Protein AF-A0A7K2KV04-F1 (afdb_monomer_lite)

Structure (mmCIF, N/CA/C/O backbone):
data_AF-A0A7K2KV04-F1
#
_entry.id   AF-A0A7K2KV04-F1
#
loop_
_atom_site.group_PDB
_atom_site.id
_atom_site.type_symbol
_atom_site.label_atom_id
_atom_site.label_alt_id
_atom_site.label_comp_id
_atom_site.label_asym_id
_atom_site.label_entity_id
_atom_site.label_seq_id
_atom_site.pdbx_PDB_ins_code
_atom_site.Cartn_x
_atom_site.Cartn_y
_atom_site.Cartn_z
_atom_site.occupancy
_atom_site.B_iso_or_equiv
_atom_site.auth_seq_id
_atom_site.auth_comp_id
_atom_site.auth_asym_id
_atom_site.auth_atom_id
_atom_site.pdbx_PDB_model_num
ATOM 1 N N . ARG A 1 1 ? -2.179 -6.556 24.011 1.00 59.59 1 ARG A N 1
ATOM 2 C CA . ARG A 1 1 ? -1.379 -5.587 23.221 1.00 59.59 1 ARG A CA 1
ATOM 3 C C . ARG A 1 1 ? 0.081 -5.752 23.623 1.00 59.59 1 ARG A C 1
ATOM 5 O O . ARG A 1 1 ? 0.362 -5.547 24.792 1.00 59.59 1 ARG A O 1
ATOM 12 N N . ALA A 1 2 ? 0.965 -6.177 22.717 1.00 72.00 2 ALA A N 1
ATOM 13 C CA . ALA A 1 2 ? 2.357 -6.511 23.058 1.00 72.00 2 ALA A CA 1
ATOM 14 C C . ALA A 1 2 ? 3.307 -5.294 23.092 1.00 72.00 2 ALA A C 1
ATOM 16 O O . ALA A 1 2 ? 4.301 -5.334 23.803 1.00 72.00 2 ALA A O 1
ATOM 17 N N . ALA A 1 3 ? 2.980 -4.208 22.375 1.00 82.56 3 ALA A N 1
ATOM 18 C CA . ALA A 1 3 ? 3.854 -3.037 22.201 1.00 82.56 3 ALA A CA 1
ATOM 19 C C . ALA A 1 3 ? 3.266 -1.706 22.724 1.00 82.56 3 ALA A C 1
ATOM 21 O O . ALA A 1 3 ? 3.801 -0.645 22.437 1.00 82.56 3 ALA A O 1
ATOM 22 N N . GLY A 1 4 ? 2.137 -1.726 23.442 1.00 86.38 4 GLY A N 1
ATOM 23 C CA . GLY A 1 4 ? 1.469 -0.495 23.909 1.00 86.38 4 GLY A CA 1
ATOM 24 C C . GLY A 1 4 ? 0.742 0.327 22.828 1.00 86.38 4 GLY A C 1
ATOM 25 O O . GLY A 1 4 ? 0.110 1.318 23.167 1.00 86.38 4 GLY A O 1
ATOM 26 N N . LEU A 1 5 ? 0.773 -0.111 21.567 1.00 91.06 5 LEU A N 1
ATOM 27 C CA . LEU A 1 5 ? 0.162 0.573 20.420 1.00 91.06 5 LEU A CA 1
ATOM 28 C C . LEU A 1 5 ? -1.368 0.411 20.336 1.00 91.06 5 LEU A C 1
ATOM 30 O O . LEU A 1 5 ? -1.936 -0.604 20.770 1.00 91.06 5 LEU A O 1
ATOM 34 N N . GLY A 1 6 ? -2.024 1.416 19.754 1.00 92.19 6 GLY A N 1
ATOM 35 C CA . GLY A 1 6 ? -3.453 1.463 19.457 1.00 92.19 6 GLY A CA 1
ATOM 36 C C . GLY A 1 6 ? -3.811 1.016 18.028 1.00 92.19 6 GLY A C 1
ATOM 37 O O . GLY A 1 6 ? -2.933 0.717 17.222 1.00 92.19 6 GLY A O 1
ATOM 38 N N . PRO A 1 7 ? -5.116 0.944 17.697 1.00 91.56 7 PRO A N 1
ATOM 39 C CA . PRO A 1 7 ? -5.576 0.570 16.355 1.00 91.56 7 PRO A CA 1
ATOM 40 C C . PRO A 1 7 ? -5.085 1.502 15.240 1.00 91.56 7 PRO A C 1
ATOM 42 O O . PRO A 1 7 ? -4.803 1.031 14.148 1.00 91.56 7 PRO A O 1
ATOM 45 N N . GLU A 1 8 ? -4.974 2.801 15.516 1.00 93.88 8 GLU A N 1
ATOM 46 C CA . GLU A 1 8 ? -4.524 3.806 14.545 1.00 93.88 8 GLU A CA 1
ATOM 47 C C . GLU A 1 8 ? -3.033 3.662 14.222 1.00 93.88 8 GLU A C 1
ATOM 49 O O . GLU A 1 8 ? -2.667 3.650 13.051 1.00 93.88 8 GLU A O 1
ATOM 54 N N . ASP A 1 9 ? -2.190 3.408 15.232 1.00 94.81 9 ASP A N 1
ATOM 55 C CA . ASP A 1 9 ? -0.766 3.105 15.028 1.00 94.81 9 ASP A CA 1
ATOM 56 C C . ASP A 1 9 ? -0.587 1.888 14.107 1.00 94.81 9 ASP A C 1
ATOM 58 O O . ASP A 1 9 ? 0.188 1.915 13.151 1.00 94.81 9 ASP A O 1
ATOM 62 N N . ALA A 1 10 ? -1.346 0.818 14.370 1.00 93.12 10 ALA A N 1
ATOM 63 C CA . ALA A 1 10 ? -1.324 -0.382 13.541 1.00 93.12 10 ALA A CA 1
ATOM 64 C C . ALA A 1 10 ? -1.812 -0.095 12.112 1.00 93.12 10 ALA A C 1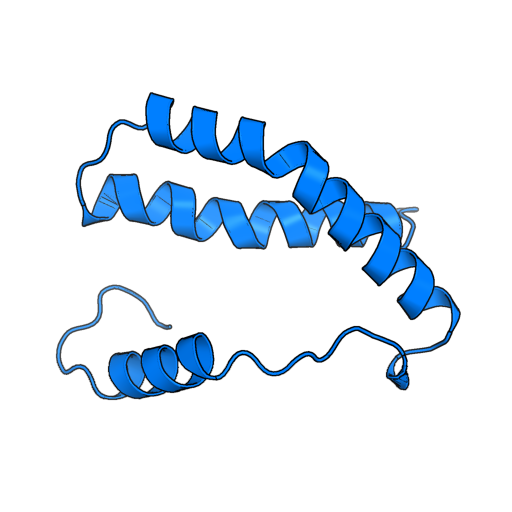
ATOM 66 O O . ALA A 1 10 ? -1.224 -0.591 11.151 1.00 93.12 10 ALA A O 1
ATOM 67 N N . ALA 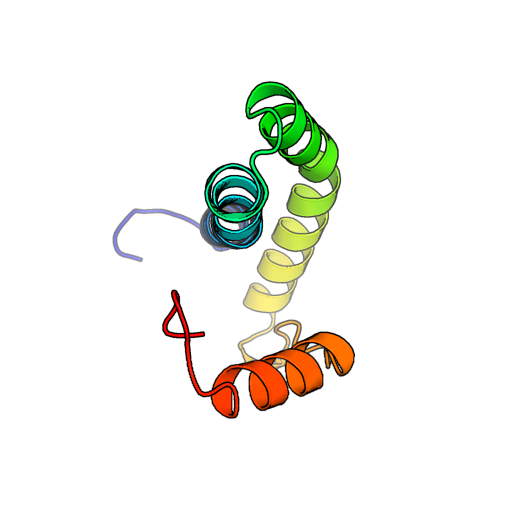A 1 11 ? -2.857 0.722 11.966 1.00 94.06 11 ALA A N 1
ATOM 68 C CA . ALA A 1 11 ? -3.404 1.082 10.667 1.00 94.06 11 ALA A CA 1
ATOM 69 C C . ALA A 1 11 ? -2.417 1.919 9.835 1.00 94.06 11 ALA A C 1
ATOM 71 O O . ALA A 1 11 ? -2.260 1.645 8.646 1.00 94.06 11 ALA A O 1
ATOM 72 N N . HIS A 1 12 ? -1.682 2.854 10.445 1.00 96.12 12 HIS A N 1
ATOM 73 C CA . HIS A 1 12 ? -0.619 3.597 9.760 1.00 96.12 12 HIS A CA 1
ATOM 74 C C . HIS A 1 12 ? 0.521 2.691 9.287 1.00 96.12 12 HIS A C 1
ATOM 76 O O . HIS A 1 12 ? 0.960 2.824 8.142 1.00 96.12 12 HIS A O 1
ATOM 82 N N . CYS A 1 13 ? 0.980 1.753 10.126 1.00 95.50 13 CYS A N 1
ATOM 83 C CA . CYS A 1 13 ? 2.005 0.785 9.727 1.00 95.50 13 CYS A CA 1
ATOM 84 C C . CYS A 1 13 ? 1.561 -0.009 8.492 1.00 95.50 13 CYS A C 1
ATOM 86 O O . CYS A 1 13 ? 2.275 -0.043 7.491 1.00 95.50 13 CYS A O 1
ATOM 88 N N . VAL A 1 14 ? 0.354 -0.581 8.535 1.00 94.62 14 VAL A N 1
ATOM 89 C CA . VAL A 1 14 ? -0.184 -1.386 7.430 1.00 94.62 14 VAL A CA 1
ATOM 90 C C . VAL A 1 14 ? -0.399 -0.542 6.173 1.00 94.62 14 VAL A C 1
ATOM 92 O O . VAL A 1 14 ? -0.032 -0.976 5.080 1.00 94.62 14 VAL A O 1
ATOM 95 N N . ALA A 1 15 ? -0.945 0.671 6.299 1.00 95.50 15 ALA A N 1
ATOM 96 C CA . ALA A 1 15 ? -1.153 1.564 5.163 1.00 95.50 15 ALA A CA 1
ATOM 97 C C . ALA A 1 15 ? 0.174 1.903 4.466 1.00 95.50 15 ALA A C 1
ATOM 99 O O . ALA A 1 15 ? 0.258 1.833 3.240 1.00 95.50 15 ALA A O 1
ATOM 100 N N . TYR A 1 16 ? 1.225 2.211 5.235 1.00 96.31 16 TYR A N 1
ATOM 101 C CA . TYR A 1 16 ? 2.547 2.522 4.688 1.00 96.31 16 TYR A CA 1
ATOM 102 C C . TYR A 1 16 ? 3.203 1.311 4.023 1.00 96.31 16 TYR A C 1
ATOM 104 O O . TYR A 1 16 ? 3.698 1.424 2.901 1.00 96.31 16 TYR A O 1
ATOM 112 N N . GLU A 1 17 ? 3.169 0.141 4.664 1.00 94.88 17 GLU A N 1
ATOM 113 C CA . GLU A 1 17 ? 3.723 -1.088 4.085 1.00 94.88 17 GLU A CA 1
ATOM 114 C C . GLU A 1 17 ? 3.017 -1.474 2.775 1.00 94.88 17 GLU A C 1
ATOM 116 O O . GLU A 1 17 ? 3.681 -1.842 1.801 1.00 94.88 17 GLU A O 1
ATOM 121 N N . THR A 1 18 ? 1.692 -1.295 2.714 1.00 94.44 18 THR A N 1
ATOM 122 C CA . THR A 1 18 ? 0.867 -1.603 1.532 1.00 94.44 18 THR A CA 1
ATOM 123 C C . THR A 1 18 ? 1.292 -0.802 0.300 1.00 94.44 18 THR A C 1
ATOM 125 O O . THR A 1 18 ? 1.317 -1.343 -0.805 1.00 94.44 18 THR A O 1
ATOM 128 N N . VAL A 1 19 ? 1.667 0.473 0.459 1.00 95.88 19 VAL A N 1
ATOM 129 C CA . VAL A 1 19 ? 2.118 1.320 -0.663 1.00 95.88 19 VAL A CA 1
ATOM 130 C C . VAL A 1 19 ? 3.634 1.276 -0.883 1.00 95.88 19 VAL A C 1
ATOM 132 O O . VAL A 1 19 ? 4.105 1.483 -2.005 1.00 95.88 19 VAL A O 1
ATOM 135 N N . GLY A 1 20 ? 4.412 0.964 0.157 1.00 95.69 20 GLY A N 1
ATOM 136 C CA . GLY A 1 20 ? 5.873 0.898 0.100 1.00 95.69 20 GLY A CA 1
ATOM 137 C C . GLY A 1 20 ? 6.397 -0.247 -0.770 1.00 95.69 20 GLY A C 1
ATOM 138 O O . GLY A 1 20 ? 7.372 -0.068 -1.510 1.00 95.69 20 GLY A O 1
ATOM 139 N N . GLY A 1 21 ? 5.724 -1.403 -0.741 1.00 92.88 21 GLY A N 1
ATOM 140 C CA . GLY A 1 21 ? 6.039 -2.548 -1.603 1.00 92.88 21 GLY A CA 1
ATOM 141 C C . GLY A 1 21 ? 5.979 -2.192 -3.096 1.00 92.88 21 GLY A C 1
ATOM 142 O O . GLY A 1 21 ? 7.009 -2.269 -3.775 1.00 92.88 21 GLY A O 1
ATOM 143 N N . PRO A 1 22 ? 4.825 -1.726 -3.613 1.00 93.25 22 PRO A N 1
ATOM 144 C CA . PRO A 1 22 ? 4.689 -1.259 -4.992 1.00 93.25 22 PRO A CA 1
ATOM 145 C C . PRO A 1 22 ? 5.658 -0.128 -5.365 1.00 93.25 22 PRO A C 1
ATOM 147 O O . PRO A 1 22 ? 6.268 -0.181 -6.434 1.00 93.25 22 PRO A O 1
ATOM 150 N N . ALA A 1 23 ? 5.867 0.862 -4.488 1.00 95.88 23 ALA A N 1
ATOM 151 C CA . ALA A 1 23 ? 6.811 1.954 -4.746 1.00 95.88 23 ALA A CA 1
ATOM 152 C C . ALA A 1 23 ? 8.255 1.450 -4.931 1.00 95.88 23 ALA A C 1
ATOM 154 O O . ALA A 1 23 ? 8.981 1.923 -5.804 1.00 95.88 23 ALA A O 1
ATOM 155 N N . THR A 1 24 ? 8.661 0.438 -4.163 1.00 94.38 24 THR A N 1
ATOM 156 C CA . THR A 1 24 ? 9.964 -0.222 -4.334 1.00 94.38 24 THR A CA 1
ATOM 157 C C . THR A 1 24 ? 10.003 -1.074 -5.605 1.00 94.38 24 THR A C 1
ATOM 159 O O . THR A 1 24 ? 11.016 -1.110 -6.311 1.00 94.38 24 THR A O 1
ATOM 162 N N . ALA A 1 25 ? 8.904 -1.761 -5.921 1.00 93.44 25 ALA A N 1
ATOM 163 C CA . ALA A 1 25 ? 8.801 -2.632 -7.085 1.00 93.44 25 ALA A CA 1
ATOM 164 C C . ALA A 1 25 ? 8.953 -1.856 -8.400 1.00 93.44 25 ALA A C 1
ATOM 166 O O . ALA A 1 25 ? 9.703 -2.296 -9.269 1.00 93.44 25 ALA A O 1
ATOM 167 N N . VAL A 1 26 ? 8.336 -0.678 -8.547 1.00 95.19 26 VAL A N 1
ATOM 168 C CA . VAL A 1 26 ? 8.449 0.104 -9.794 1.00 95.19 26 VAL A CA 1
ATOM 169 C C . VAL A 1 26 ? 9.880 0.570 -10.078 1.00 95.19 26 VAL A C 1
ATOM 171 O O . VAL A 1 26 ? 10.295 0.602 -11.234 1.00 95.19 26 VAL A O 1
ATOM 174 N N . VAL A 1 27 ? 10.677 0.852 -9.045 1.00 96.50 27 VAL A N 1
ATOM 175 C CA . VAL A 1 27 ? 12.103 1.180 -9.212 1.00 96.50 27 VAL A CA 1
ATOM 176 C C . VAL A 1 27 ? 12.874 -0.048 -9.699 1.00 96.50 27 VAL A C 1
ATOM 178 O O . VAL A 1 27 ? 13.639 0.032 -10.655 1.00 96.50 27 VAL A O 1
ATOM 181 N N . ARG A 1 28 ? 12.652 -1.209 -9.072 1.00 94.25 28 ARG A N 1
ATOM 182 C CA . ARG A 1 28 ? 13.421 -2.432 -9.357 1.00 94.25 28 ARG A CA 1
ATOM 183 C C . ARG A 1 28 ? 13.025 -3.125 -10.659 1.00 94.25 28 ARG A C 1
ATOM 185 O O . ARG A 1 28 ? 13.879 -3.738 -11.288 1.00 94.25 28 ARG A O 1
ATOM 192 N N . LEU A 1 29 ? 11.748 -3.073 -11.028 1.00 92.81 29 LEU A N 1
ATOM 193 C CA . LEU A 1 29 ? 11.195 -3.818 -12.162 1.00 92.81 29 LEU A CA 1
ATOM 194 C C . LEU A 1 29 ? 11.056 -2.964 -13.416 1.00 92.81 29 LEU A C 1
ATOM 196 O O . LEU A 1 29 ? 11.222 -3.480 -14.516 1.00 92.81 29 LEU A O 1
ATOM 200 N N . LEU A 1 30 ? 10.742 -1.676 -13.256 1.00 95.12 30 LEU A N 1
ATOM 201 C CA . LEU A 1 30 ? 10.505 -0.761 -14.375 1.00 95.12 30 LEU A CA 1
ATOM 202 C C . LEU A 1 30 ? 11.632 0.269 -14.540 1.00 95.12 30 LEU A C 1
ATOM 204 O O . LEU A 1 30 ? 11.616 1.031 -15.502 1.00 95.12 30 LEU A O 1
ATOM 208 N N . GLY A 1 31 ? 12.602 0.307 -13.619 1.00 96.44 31 GLY A N 1
ATOM 209 C CA . GLY A 1 31 ? 13.729 1.239 -13.678 1.00 96.44 31 GLY A CA 1
ATOM 210 C C . GLY A 1 31 ? 13.337 2.698 -13.439 1.00 96.44 31 GLY A C 1
ATOM 211 O O . GLY A 1 31 ? 14.023 3.593 -13.930 1.00 96.44 31 GLY A O 1
ATOM 212 N N . LEU A 1 32 ? 12.226 2.956 -12.737 1.00 97.69 32 LEU A N 1
ATOM 213 C CA . LEU A 1 32 ? 11.793 4.326 -12.449 1.00 97.69 32 LEU A CA 1
ATOM 214 C C . LEU A 1 32 ? 12.721 5.029 -11.451 1.00 97.69 32 LEU A C 1
ATOM 216 O O . LEU A 1 32 ? 13.378 4.393 -10.628 1.00 97.69 32 LEU A O 1
ATOM 220 N N . ASP A 1 33 ? 12.718 6.363 -11.499 1.00 98.12 33 ASP A N 1
ATOM 221 C CA . ASP A 1 33 ? 13.497 7.207 -10.591 1.00 98.12 33 ASP A CA 1
ATOM 222 C C . ASP A 1 33 ? 13.037 7.022 -9.123 1.00 98.12 33 ASP A C 1
ATOM 224 O O . ASP A 1 33 ? 11.871 7.298 -8.803 1.00 98.12 33 ASP A O 1
ATOM 228 N N . PRO A 1 34 ? 13.930 6.600 -8.203 1.00 97.19 34 PRO A N 1
ATOM 229 C CA . PRO A 1 34 ? 13.599 6.424 -6.789 1.00 97.19 34 PRO A CA 1
ATOM 230 C C . PRO A 1 34 ? 13.146 7.717 -6.096 1.00 97.19 34 PRO A C 1
ATOM 232 O O . PRO A 1 34 ? 12.337 7.656 -5.163 1.00 97.19 34 PRO A O 1
ATOM 235 N N . PHE A 1 35 ? 13.598 8.891 -6.545 1.00 98.06 35 PHE A N 1
ATOM 236 C CA . PHE A 1 35 ? 13.131 10.163 -5.993 1.00 98.06 35 PHE A CA 1
ATOM 237 C C . PHE A 1 35 ? 11.683 10.443 -6.391 1.00 98.06 35 PHE A C 1
ATOM 239 O O . PHE A 1 35 ? 10.901 10.914 -5.565 1.00 98.06 35 PHE A O 1
ATOM 246 N N . GLN A 1 36 ? 11.287 10.084 -7.615 1.00 98.12 36 GLN A N 1
ATOM 247 C CA . GLN A 1 36 ? 9.894 10.202 -8.048 1.00 98.12 36 GLN A CA 1
ATOM 248 C C . GLN A 1 36 ? 8.987 9.214 -7.313 1.00 98.12 36 GLN A C 1
ATOM 250 O O . GLN A 1 36 ? 7.910 9.607 -6.864 1.00 98.12 36 GLN A O 1
ATOM 255 N N . ALA A 1 37 ? 9.428 7.966 -7.121 1.00 97.38 37 ALA A N 1
ATOM 256 C CA . ALA A 1 37 ? 8.691 6.982 -6.326 1.00 97.38 37 ALA A CA 1
ATOM 257 C C . ALA A 1 37 ? 8.480 7.469 -4.879 1.00 97.38 37 ALA A C 1
ATOM 259 O O . ALA A 1 37 ? 7.365 7.431 -4.358 1.00 97.38 37 ALA A O 1
ATOM 260 N N . THR A 1 38 ? 9.522 8.033 -4.263 1.00 97.31 38 THR A N 1
ATOM 261 C CA . THR A 1 38 ? 9.440 8.631 -2.920 1.00 97.31 38 THR A CA 1
ATOM 262 C C . THR A 1 38 ? 8.501 9.840 -2.889 1.00 97.31 38 THR A C 1
ATOM 264 O O . THR A 1 38 ? 7.701 9.987 -1.967 1.00 97.31 38 THR A O 1
ATOM 267 N N . ALA A 1 39 ? 8.534 10.692 -3.918 1.00 98.25 39 ALA A N 1
ATOM 268 C CA . ALA A 1 39 ? 7.630 11.833 -4.019 1.00 98.25 39 ALA A CA 1
ATOM 269 C C . ALA A 1 39 ? 6.157 11.405 -4.150 1.00 98.25 39 ALA A C 1
ATOM 271 O O . ALA A 1 39 ? 5.278 12.087 -3.626 1.00 98.25 39 ALA A O 1
ATOM 272 N N . VAL A 1 40 ? 5.868 10.284 -4.824 1.00 97.81 40 VAL A N 1
ATOM 273 C CA . VAL A 1 40 ? 4.517 9.696 -4.862 1.00 97.81 40 VAL A CA 1
ATOM 274 C C . VAL A 1 40 ? 4.083 9.252 -3.466 1.00 97.81 40 VAL A C 1
ATOM 276 O O . VAL A 1 40 ? 2.984 9.613 -3.053 1.00 97.81 40 VAL A O 1
ATOM 279 N N . LEU A 1 41 ? 4.940 8.543 -2.722 1.00 96.69 41 LEU A N 1
ATOM 280 C CA . LEU A 1 41 ? 4.639 8.130 -1.345 1.00 96.69 41 LEU A CA 1
ATOM 281 C C . LEU A 1 41 ? 4.327 9.332 -0.445 1.00 96.69 41 LEU A C 1
ATOM 283 O O . LEU A 1 41 ? 3.318 9.332 0.252 1.00 96.69 41 LEU A O 1
ATOM 287 N N . ALA A 1 42 ? 5.133 10.394 -0.522 1.00 97.69 42 ALA A N 1
ATOM 288 C CA . ALA A 1 42 ? 4.886 11.618 0.238 1.00 97.69 42 ALA A CA 1
ATOM 289 C C . ALA A 1 42 ? 3.532 12.264 -0.113 1.00 97.69 42 ALA A C 1
ATOM 291 O O . ALA A 1 42 ? 2.828 12.747 0.770 1.00 97.69 42 ALA A O 1
ATOM 292 N N . ARG A 1 43 ? 3.132 12.242 -1.392 1.00 98.25 43 ARG A N 1
ATOM 293 C CA . ARG A 1 43 ? 1.816 12.744 -1.827 1.00 98.25 43 ARG A CA 1
ATOM 294 C C . ARG A 1 43 ? 0.649 11.855 -1.393 1.00 98.25 43 ARG A C 1
ATOM 296 O O . ARG A 1 43 ? -0.463 12.361 -1.295 1.00 98.25 43 ARG A O 1
ATOM 303 N N . LEU A 1 44 ? 0.881 10.565 -1.150 1.00 98.00 44 LEU A N 1
ATOM 304 C CA . LEU A 1 44 ? -0.139 9.636 -0.657 1.00 98.00 44 LEU A CA 1
ATOM 305 C C . LEU A 1 44 ? -0.394 9.763 0.849 1.00 98.00 44 LEU A C 1
ATOM 307 O O . LEU A 1 44 ? -1.439 9.299 1.298 1.00 98.00 44 LEU A O 1
ATOM 311 N N . ALA A 1 45 ? 0.493 10.412 1.613 1.00 97.56 45 ALA A N 1
ATOM 312 C CA . ALA A 1 45 ? 0.378 10.496 3.071 1.00 97.56 45 ALA A CA 1
ATOM 313 C C . ALA A 1 45 ? -1.009 10.970 3.563 1.00 97.56 45 ALA A C 1
ATOM 315 O O . ALA A 1 45 ? -1.610 10.242 4.349 1.00 97.56 45 ALA A O 1
ATOM 316 N N . PRO A 1 46 ? -1.619 12.053 3.032 1.00 98.25 46 PRO A N 1
ATOM 317 C CA . PRO A 1 46 ? -2.953 12.463 3.481 1.00 98.25 46 PRO A CA 1
ATOM 318 C C . PRO A 1 46 ? -4.046 11.419 3.208 1.00 98.25 46 PRO A C 1
ATOM 320 O O . PRO A 1 46 ? -4.994 11.294 3.975 1.00 98.25 46 PRO A O 1
ATOM 323 N N . ALA A 1 47 ? -3.936 10.655 2.116 1.00 97.56 47 ALA A N 1
ATOM 324 C CA . ALA A 1 47 ? -4.885 9.583 1.820 1.00 97.56 47 ALA A CA 1
ATOM 325 C C . ALA A 1 47 ? -4.682 8.380 2.753 1.00 97.56 47 ALA A C 1
ATOM 327 O O . ALA A 1 47 ? -5.653 7.752 3.169 1.00 97.56 47 ALA A O 1
ATOM 328 N N . MET A 1 48 ? -3.432 8.077 3.107 1.00 97.00 48 MET A N 1
ATOM 329 C CA . MET A 1 48 ? -3.110 7.037 4.081 1.00 97.00 48 MET A CA 1
ATOM 330 C C . MET A 1 48 ? -3.632 7.385 5.476 1.00 97.00 48 MET A C 1
ATOM 332 O O . MET A 1 48 ? -4.134 6.494 6.155 1.00 97.00 48 MET A O 1
ATOM 336 N N . ASP A 1 49 ? -3.577 8.659 5.874 1.00 97.50 49 ASP A N 1
ATOM 337 C CA . ASP A 1 49 ? -4.137 9.128 7.147 1.00 97.50 49 ASP A CA 1
ATOM 338 C C . ASP A 1 49 ? -5.652 8.876 7.213 1.00 97.50 49 ASP A C 1
ATOM 340 O O . ASP A 1 49 ? -6.155 8.340 8.199 1.00 97.50 49 ASP A O 1
ATOM 344 N N . LEU A 1 50 ? -6.378 9.161 6.125 1.00 96.38 50 LEU A N 1
ATOM 345 C CA . LEU A 1 50 ? -7.820 8.899 6.040 1.00 96.38 50 LEU A CA 1
ATOM 346 C C . LEU A 1 50 ? -8.151 7.402 6.142 1.00 96.38 50 LEU A C 1
ATOM 348 O O . LEU A 1 50 ? -9.075 7.019 6.862 1.00 96.38 50 LEU A O 1
ATOM 352 N N . VAL A 1 51 ? -7.387 6.549 5.450 1.00 94.94 51 VAL A N 1
ATOM 353 C CA . VAL A 1 51 ? -7.552 5.086 5.522 1.00 94.94 51 VAL A CA 1
ATOM 354 C C . VAL A 1 51 ? -7.252 4.574 6.932 1.00 94.94 51 VAL A C 1
ATOM 356 O O . VAL A 1 51 ? -7.979 3.721 7.445 1.00 94.94 51 VAL A O 1
ATOM 359 N N . ALA A 1 52 ? -6.210 5.103 7.580 1.00 95.12 52 ALA A N 1
ATOM 360 C CA . ALA A 1 52 ? -5.846 4.723 8.938 1.00 95.12 52 ALA A CA 1
ATOM 361 C C . ALA A 1 52 ? -6.941 5.100 9.947 1.00 95.12 52 ALA A C 1
ATOM 363 O O . ALA A 1 52 ? -7.331 4.271 10.775 1.00 95.12 52 ALA A O 1
ATOM 364 N N . GLU A 1 53 ? -7.501 6.307 9.830 1.00 95.12 53 GLU A N 1
ATOM 365 C CA . GLU A 1 53 ? -8.610 6.764 10.666 1.00 95.12 53 GLU A CA 1
ATOM 366 C C . GLU A 1 5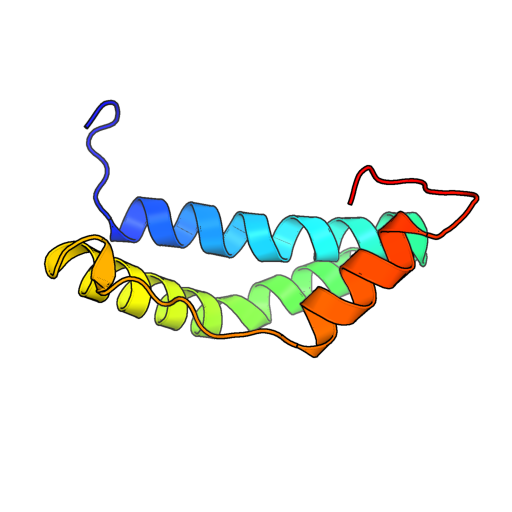3 ? -9.859 5.886 10.480 1.00 95.12 53 GLU A C 1
ATOM 368 O O . GLU A 1 53 ? -10.485 5.458 11.457 1.00 95.12 53 GLU A O 1
ATOM 373 N N . GLU A 1 54 ? -10.218 5.574 9.230 1.00 93.31 54 GLU A N 1
ATOM 374 C CA . GLU A 1 54 ? -11.359 4.716 8.910 1.00 93.31 54 GLU A CA 1
ATOM 375 C C . GLU A 1 54 ? -11.196 3.307 9.485 1.00 93.31 54 GLU A C 1
ATOM 377 O O . GLU A 1 54 ? -12.095 2.816 10.178 1.00 93.31 54 GLU A O 1
ATOM 382 N N . ALA A 1 55 ? -10.033 2.689 9.279 1.00 92.81 55 ALA A N 1
ATOM 383 C CA . ALA A 1 55 ? -9.725 1.371 9.818 1.00 92.81 55 ALA A CA 1
ATOM 384 C C . ALA A 1 55 ? -9.749 1.366 11.356 1.00 92.81 55 ALA A C 1
ATOM 386 O O . ALA A 1 55 ? -10.339 0.473 11.970 1.00 92.81 55 ALA A O 1
ATOM 387 N N . ALA A 1 56 ? -9.179 2.389 12.001 1.00 93.12 56 ALA A N 1
ATOM 388 C CA . ALA A 1 56 ? -9.190 2.515 13.455 1.00 93.12 56 ALA A CA 1
ATOM 389 C C . ALA A 1 56 ? -10.611 2.700 14.011 1.00 93.12 56 ALA A C 1
ATOM 391 O O . ALA A 1 56 ? -10.926 2.188 15.091 1.00 93.12 56 ALA A O 1
ATOM 392 N N . ARG A 1 57 ? -11.481 3.418 13.287 1.00 93.38 57 ARG A N 1
ATOM 393 C CA . ARG A 1 57 ? -12.899 3.590 13.630 1.00 93.38 57 ARG A CA 1
ATOM 394 C C . ARG A 1 57 ? -13.664 2.279 13.528 1.00 93.38 57 ARG A C 1
ATOM 396 O O . ARG A 1 57 ? -14.357 1.922 14.479 1.00 93.38 57 ARG A O 1
ATOM 403 N N . ALA A 1 58 ? -13.489 1.558 12.427 1.00 92.81 58 ALA A N 1
ATOM 404 C CA . ALA A 1 58 ? -14.094 0.254 12.200 1.00 92.81 58 ALA A CA 1
ATOM 405 C C . ALA A 1 58 ? -13.650 -0.780 13.245 1.00 92.81 58 ALA A C 1
ATOM 407 O O . ALA A 1 58 ? -14.478 -1.476 13.826 1.00 92.81 58 ALA A O 1
ATOM 408 N N . ALA A 1 59 ? -12.362 -0.801 13.597 1.00 91.31 59 ALA A N 1
ATOM 409 C CA . ALA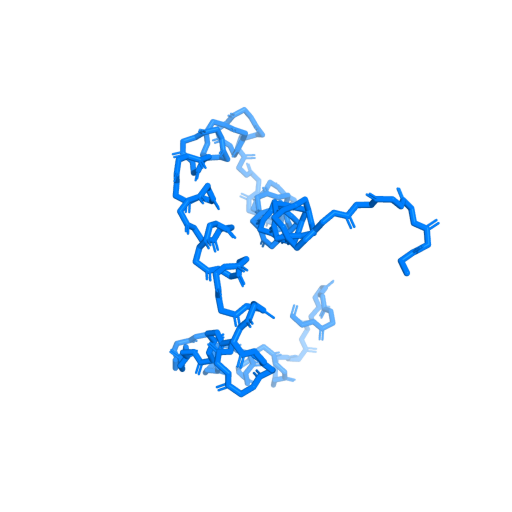 A 1 59 ? -11.824 -1.711 14.606 1.00 91.31 59 ALA A CA 1
ATOM 410 C C . ALA A 1 59 ? -12.481 -1.550 15.993 1.00 91.31 59 ALA A C 1
ATOM 412 O O . ALA A 1 59 ? -12.504 -2.499 16.777 1.00 91.31 59 ALA A O 1
ATOM 413 N N . ARG A 1 60 ? -13.042 -0.372 16.313 1.00 90.19 60 ARG A N 1
ATOM 414 C CA . ARG A 1 60 ? -13.806 -0.144 17.556 1.00 90.19 60 ARG A CA 1
ATOM 415 C C . ARG A 1 60 ? -15.207 -0.760 17.528 1.00 90.19 60 ARG A C 1
ATOM 417 O O . ARG A 1 60 ? -15.793 -0.948 18.589 1.00 90.19 60 ARG A O 1
ATOM 424 N N . GLN A 1 61 ? -15.737 -1.053 16.345 1.00 90.38 61 GLN A N 1
ATOM 425 C CA . GLN A 1 61 ? -17.072 -1.618 16.136 1.00 90.38 61 GLN A CA 1
ATOM 426 C C . GLN A 1 61 ? -17.061 -3.153 16.018 1.00 90.38 61 GLN A C 1
ATOM 428 O O . GLN A 1 61 ? -18.124 -3.765 16.007 1.00 90.38 61 GLN A O 1
ATOM 433 N N . GLY A 1 62 ? -15.879 -3.776 15.996 1.00 85.69 62 GLY A N 1
ATOM 434 C CA . GLY A 1 62 ? -15.700 -5.222 15.851 1.00 85.69 62 GLY A CA 1
ATOM 435 C C . GLY A 1 62 ? -15.163 -5.610 14.473 1.00 85.69 62 GLY A C 1
ATOM 436 O O . GLY A 1 62 ? -15.096 -4.789 13.563 1.00 85.69 62 GLY A O 1
ATOM 437 N N . ILE A 1 63 ? -14.744 -6.869 14.323 1.00 84.81 63 ILE A N 1
ATOM 438 C CA . ILE A 1 63 ? -14.080 -7.356 13.100 1.00 84.81 63 ILE A CA 1
ATOM 439 C C . ILE A 1 63 ? -14.985 -7.290 11.865 1.00 84.81 63 ILE A C 1
ATOM 441 O O . ILE A 1 63 ? -14.499 -6.994 10.780 1.00 84.81 63 ILE A O 1
ATOM 445 N N . ASP A 1 64 ? -16.293 -7.482 12.045 1.00 88.25 64 ASP A N 1
ATOM 446 C CA . ASP A 1 64 ? -17.278 -7.470 10.957 1.00 88.25 64 ASP A CA 1
ATOM 447 C C . ASP A 1 64 ? -17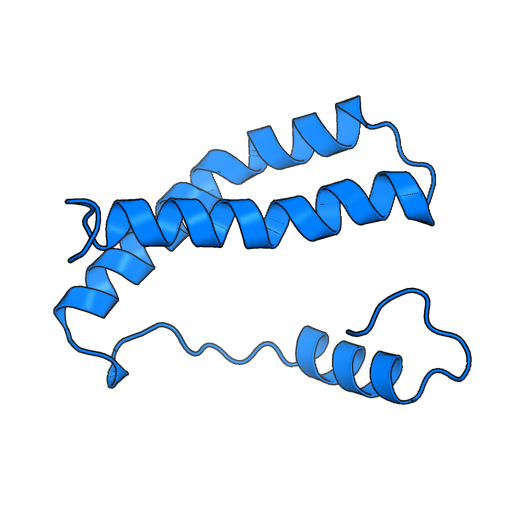.513 -6.064 10.385 1.00 88.25 64 ASP A C 1
ATOM 449 O O . ASP A 1 64 ? -18.111 -5.914 9.323 1.00 88.25 64 ASP A O 1
ATOM 453 N N . ALA A 1 65 ? -17.045 -5.027 11.085 1.00 87.88 65 ALA A N 1
ATOM 454 C CA . ALA A 1 65 ? -17.116 -3.644 10.633 1.00 87.88 65 ALA A CA 1
ATOM 455 C C . ALA A 1 65 ? -15.870 -3.206 9.848 1.00 87.88 65 ALA A C 1
ATOM 457 O O . ALA A 1 65 ? -15.855 -2.091 9.324 1.00 87.88 65 ALA A O 1
ATOM 458 N N . LEU A 1 66 ? -14.818 -4.036 9.784 1.00 81.00 66 LEU A N 1
ATOM 459 C CA . LEU A 1 66 ? -13.598 -3.694 9.054 1.00 81.00 66 LEU A CA 1
ATOM 460 C C . LEU A 1 66 ? -13.883 -3.526 7.552 1.00 81.00 66 LEU A C 1
ATOM 462 O O . LEU A 1 66 ? -14.654 -4.307 6.989 1.00 81.00 66 LEU A O 1
ATOM 466 N N . PRO A 1 67 ? -13.252 -2.543 6.878 1.00 78.56 67 PRO A N 1
ATOM 467 C CA . PRO A 1 67 ? -13.447 -2.343 5.449 1.00 78.56 67 PRO A CA 1
ATOM 468 C C . PRO A 1 67 ? -13.010 -3.588 4.667 1.00 78.56 67 PRO A C 1
ATOM 470 O O . PRO A 1 67 ? -11.829 -3.921 4.615 1.00 78.56 67 PRO A O 1
ATOM 473 N N . ALA A 1 68 ? -13.971 -4.265 4.044 1.00 80.75 68 ALA A N 1
ATOM 474 C CA . ALA A 1 68 ? -13.752 -5.404 3.152 1.00 80.75 68 ALA A CA 1
ATOM 475 C C . ALA A 1 68 ? -14.297 -5.078 1.754 1.00 80.75 68 ALA A C 1
ATOM 477 O O . ALA A 1 68 ? -15.092 -5.821 1.178 1.00 80.75 68 ALA A O 1
ATOM 478 N N . ALA A 1 69 ? -13.931 -3.902 1.236 1.00 81.56 69 ALA A N 1
ATOM 479 C CA . ALA A 1 69 ? -14.348 -3.486 -0.094 1.00 81.56 69 ALA A CA 1
ATOM 480 C C . ALA A 1 69 ? -13.776 -4.449 -1.144 1.00 81.56 69 ALA A C 1
ATOM 482 O O . ALA A 1 69 ? -12.594 -4.786 -1.111 1.00 81.56 69 ALA A O 1
ATOM 483 N N . SER A 1 70 ? -14.611 -4.872 -2.094 1.00 85.62 70 SER A N 1
ATOM 484 C CA . SER A 1 70 ? -14.142 -5.642 -3.246 1.00 85.62 70 SER A CA 1
ATOM 485 C C . SER A 1 70 ? -13.151 -4.814 -4.063 1.00 85.62 70 SER A C 1
ATOM 487 O O . SER A 1 70 ? -13.404 -3.627 -4.297 1.00 85.62 70 SER A O 1
ATOM 489 N N . ALA A 1 71 ? -12.109 -5.445 -4.600 1.00 88.88 71 ALA A N 1
ATOM 490 C CA . ALA A 1 71 ? -11.177 -4.813 -5.526 1.00 88.88 71 ALA A CA 1
ATOM 491 C C . ALA A 1 71 ? -11.077 -5.629 -6.827 1.00 88.88 71 ALA A C 1
ATOM 493 O O . ALA A 1 71 ? -10.026 -6.200 -7.107 1.00 88.88 71 ALA A O 1
ATOM 494 N N . PRO A 1 72 ? -12.133 -5.652 -7.671 1.00 93.06 72 PRO A N 1
ATOM 495 C CA . PRO A 1 72 ? -12.236 -6.616 -8.770 1.00 93.06 72 PRO A CA 1
ATOM 496 C C . PRO A 1 72 ? -11.054 -6.593 -9.740 1.00 93.06 72 PRO A C 1
ATOM 498 O O . PRO A 1 72 ? -10.644 -7.631 -10.247 1.00 93.06 72 PRO A O 1
ATOM 501 N N . LEU A 1 73 ? -10.487 -5.411 -10.005 1.00 93.88 73 LEU A N 1
ATOM 502 C CA . LEU A 1 73 ? -9.307 -5.300 -10.861 1.00 93.88 73 LEU A CA 1
ATOM 503 C C . LEU A 1 73 ? -8.076 -5.942 -10.218 1.00 93.88 73 LEU A C 1
ATOM 505 O O . LEU A 1 73 ? -7.349 -6.641 -10.915 1.00 93.88 73 LEU A O 1
ATOM 509 N N . LEU A 1 74 ? -7.866 -5.743 -8.913 1.00 91.19 74 LEU A N 1
ATOM 510 C CA . LEU A 1 74 ? -6.768 -6.383 -8.190 1.00 91.19 74 LEU A CA 1
ATOM 511 C C . LEU A 1 74 ? -6.960 -7.901 -8.158 1.00 91.19 74 LEU A C 1
ATOM 513 O O . LEU A 1 74 ? -6.019 -8.621 -8.485 1.00 91.19 74 LEU A O 1
ATOM 517 N N . ASP A 1 75 ? -8.180 -8.370 -7.888 1.00 93.12 75 ASP A N 1
ATOM 518 C CA . ASP A 1 75 ? -8.524 -9.797 -7.872 1.00 93.12 75 ASP A CA 1
ATOM 519 C C . ASP A 1 75 ? -8.226 -10.457 -9.230 1.00 93.12 75 ASP A C 1
ATOM 521 O O . ASP A 1 75 ? -7.538 -11.474 -9.306 1.00 93.12 75 ASP A O 1
ATOM 525 N N . ILE A 1 76 ? -8.657 -9.832 -10.333 1.00 95.12 76 ILE A N 1
ATOM 526 C CA . ILE A 1 76 ? -8.380 -10.323 -11.691 1.00 95.12 76 ILE A CA 1
ATOM 527 C C . ILE A 1 76 ? -6.874 -10.334 -11.978 1.00 95.12 76 ILE A C 1
ATOM 529 O O . ILE A 1 76 ? -6.364 -11.305 -12.537 1.00 95.12 76 ILE A O 1
ATOM 533 N N . THR A 1 77 ? -6.145 -9.274 -11.614 1.00 93.25 77 THR A N 1
ATOM 534 C CA . THR A 1 77 ? -4.693 -9.228 -11.845 1.00 93.25 77 THR A CA 1
ATOM 535 C C . THR A 1 77 ? -3.928 -10.241 -10.998 1.00 93.25 77 THR A C 1
ATOM 537 O O . THR A 1 77 ? -2.918 -10.761 -11.465 1.00 93.25 77 THR A O 1
ATOM 540 N N . ALA A 1 78 ? -4.416 -10.574 -9.801 1.00 92.38 78 ALA A N 1
ATOM 541 C CA . ALA A 1 78 ? -3.834 -11.610 -8.956 1.00 92.38 78 ALA A CA 1
ATOM 542 C C . ALA A 1 78 ? -3.999 -13.000 -9.591 1.00 92.38 78 ALA A C 1
ATOM 544 O O . ALA A 1 78 ? -3.027 -13.748 -9.683 1.00 92.38 78 ALA A O 1
ATOM 545 N N . GLU A 1 79 ? -5.184 -13.315 -10.125 1.00 94.69 79 GLU A N 1
ATOM 546 C CA . GLU A 1 79 ? -5.422 -14.558 -10.876 1.00 94.69 79 GLU A CA 1
ATOM 547 C C . GLU A 1 79 ? -4.548 -14.639 -12.137 1.00 94.69 79 GLU A C 1
ATOM 549 O O . GLU A 1 79 ? -3.916 -15.662 -12.424 1.00 94.69 79 GLU A O 1
ATOM 554 N N . GLN A 1 80 ? -4.440 -13.530 -12.876 1.00 93.81 80 GLN A N 1
ATOM 555 C CA . GLN A 1 80 ? -3.545 -13.442 -14.030 1.00 93.81 80 GLN A CA 1
ATOM 556 C C . GLN A 1 80 ? -2.091 -13.684 -13.624 1.00 93.81 80 GLN A C 1
ATOM 558 O O . GLN A 1 80 ? -1.413 -14.493 -14.263 1.00 93.81 80 GLN A O 1
ATOM 563 N N . HIS A 1 81 ? -1.624 -13.041 -12.550 1.00 92.31 81 HIS A N 1
ATOM 564 C CA . HIS A 1 81 ? -0.281 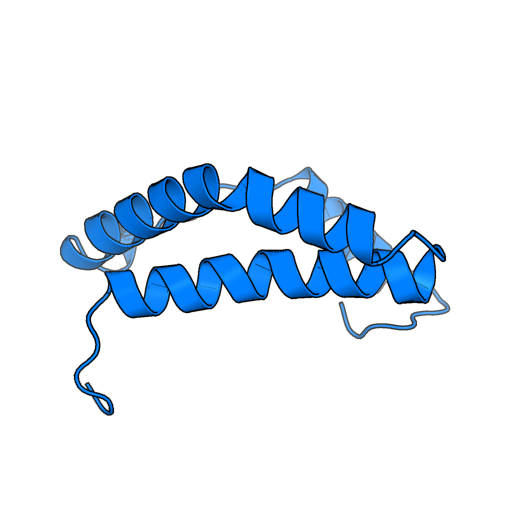-13.252 -12.033 1.00 92.31 81 HIS A CA 1
ATOM 565 C C . HIS A 1 81 ? -0.072 -14.715 -11.639 1.00 92.31 81 HIS A C 1
ATOM 567 O O . HIS A 1 81 ? 0.894 -15.311 -12.101 1.00 92.31 81 HIS A O 1
ATOM 573 N N . ALA A 1 82 ? -0.998 -15.343 -10.907 1.00 93.00 82 ALA A N 1
ATOM 574 C CA . ALA A 1 82 ? -0.911 -16.752 -10.515 1.00 93.00 82 ALA A CA 1
ATOM 575 C C . ALA A 1 82 ? -0.757 -17.705 -11.717 1.00 93.00 82 ALA A C 1
ATOM 577 O O . ALA A 1 82 ? -0.021 -18.697 -11.639 1.00 93.00 82 ALA A O 1
ATOM 578 N N . SER A 1 83 ? -1.388 -17.373 -12.848 1.00 92.12 83 SER A N 1
ATOM 579 C CA . SER A 1 83 ? -1.290 -18.133 -14.100 1.00 92.12 83 SER A CA 1
ATOM 580 C C . SER A 1 83 ? -0.016 -17.869 -14.921 1.00 92.12 83 SER A C 1
ATOM 582 O O . SER A 1 83 ? 0.271 -18.620 -15.854 1.00 92.12 83 SER A O 1
ATOM 584 N N . TRP A 1 84 ? 0.771 -16.836 -14.594 1.00 92.00 84 TRP A N 1
ATOM 585 C CA . TRP A 1 84 ? 1.926 -16.416 -15.394 1.00 92.00 84 TRP A CA 1
ATOM 586 C C . TRP A 1 84 ? 3.083 -17.428 -15.271 1.00 92.00 84 TRP A C 1
ATOM 588 O O . TRP A 1 84 ? 3.533 -17.686 -14.148 1.00 92.00 84 TRP A O 1
ATOM 598 N N . PRO A 1 85 ? 3.611 -17.992 -16.385 1.00 87.19 85 PRO A N 1
ATOM 599 C CA . PRO A 1 85 ? 4.673 -19.005 -16.319 1.00 87.19 85 PRO A CA 1
ATOM 600 C C . PRO A 1 85 ? 5.999 -18.568 -15.682 1.00 87.19 85 PRO A C 1
ATOM 602 O O . PRO A 1 85 ? 6.723 -19.413 -15.162 1.00 87.19 85 PRO A O 1
ATOM 605 N N . VAL A 1 86 ? 6.340 -17.276 -15.726 1.00 88.31 86 VAL A N 1
ATOM 606 C CA . VAL A 1 86 ? 7.576 -16.738 -15.139 1.00 88.31 86 VAL A CA 1
ATOM 607 C C . VAL A 1 86 ? 7.208 -15.601 -14.201 1.00 88.31 86 VAL A C 1
ATOM 609 O O . VAL A 1 86 ? 6.728 -14.562 -14.647 1.00 88.31 86 VAL A O 1
ATOM 612 N N . ARG A 1 87 ? 7.445 -15.799 -12.902 1.00 83.94 87 ARG A N 1
ATOM 613 C CA . ARG A 1 87 ? 7.129 -14.823 -11.855 1.00 83.94 87 ARG A CA 1
ATOM 614 C C . ARG A 1 87 ? 8.372 -14.474 -11.063 1.00 83.94 87 ARG A C 1
ATOM 616 O O . ARG A 1 87 ? 9.144 -15.354 -10.691 1.00 83.94 87 ARG A O 1
ATOM 623 N N . LEU A 1 88 ? 8.541 -13.184 -10.799 1.00 82.44 88 LEU A N 1
ATOM 624 C CA . LEU A 1 88 ? 9.602 -12.662 -9.934 1.00 82.44 88 LEU A CA 1
ATOM 625 C C . LEU A 1 88 ? 9.134 -12.495 -8.479 1.00 82.44 88 LEU A C 1
ATOM 627 O O . LEU A 1 88 ? 9.967 -12.334 -7.590 1.00 82.44 88 LEU A O 1
ATOM 631 N N . PHE A 1 89 ? 7.820 -12.557 -8.241 1.00 80.75 89 PHE A N 1
ATOM 632 C CA . PHE A 1 89 ? 7.191 -12.453 -6.926 1.00 80.75 89 PHE A CA 1
ATOM 633 C C . PHE A 1 89 ? 6.248 -13.630 -6.695 1.00 80.75 89 PHE A C 1
ATOM 635 O O . PHE A 1 89 ? 5.776 -14.271 -7.634 1.00 80.75 89 PHE A O 1
ATOM 642 N N . ALA A 1 90 ? 5.991 -13.928 -5.423 1.00 84.25 90 ALA A N 1
ATOM 643 C CA . ALA A 1 90 ? 5.047 -14.972 -5.039 1.00 84.25 90 ALA A CA 1
ATOM 644 C C . ALA A 1 90 ? 3.584 -14.571 -5.309 1.00 84.25 90 ALA A C 1
ATOM 646 O O . ALA A 1 90 ? 2.745 -15.453 -5.477 1.00 84.25 90 ALA A O 1
ATOM 647 N N . SER A 1 91 ? 3.304 -13.264 -5.380 1.00 77.75 91 SER A N 1
ATOM 648 C CA . SER A 1 91 ? 1.989 -12.650 -5.594 1.00 77.75 91 SER A CA 1
ATOM 649 C C . SER A 1 91 ? 2.105 -11.348 -6.365 1.00 77.75 91 SER A C 1
ATOM 651 O O . SER A 1 91 ? 3.137 -10.668 -6.160 1.00 77.75 91 SER A O 1
#

Foldseek 3Di:
DVPPDAQLVVLLVVLLVVLVVVLVCCCVPVVDDNVVSVVVSVVCVVVSSVRSVCQRVQVVVPPVSGDPDDDPVVVVVVVVQVPDPDDPDPD

pLDDT: mean 91.92, std 6.43, range [59.59, 98.25]

Sequence (91 aa):
RAAGLGPEDAAHCVAYETVGGPATAVVRLLGLDPFQATAVLARLAPAMDLVAEEAARAARQGIDALPAASAPLLDITAEQHASWPVRLFAS

Secondary structure (DSSP, 8-state):
--SS--HHHHHHHHHHHHHHHHHHHHHHHH---HHHHHHHHHHHHHHHHHHHHHHHHHHTT-GGGS-----HHHHHHHHHHHH-SS-SS--

Radius of gyration: 15.98 Å; chains: 1; bounding box: 31×32×40 Å